Protein AF-A0A9E5T9Z0-F1 (afdb_monomer_lite)

Secondary structure (DSSP, 8-state):
-GGGT--EEEEESSSSHHHHHHHHH-SSSEEEEESSHHHHHHHHHHHHTT-

Foldseek 3Di:
DVVVVAAEAEAEAPDCVVVVVVVVVDPRHHYAYDHDPVSVVVVVVVVVVVD

Structure (mmCIF, N/CA/C/O backbone):
data_AF-A0A9E5T9Z0-F1
#
_entry.id   AF-A0A9E5T9Z0-F1
#
loop_
_atom_site.group_PDB
_atom_site.id
_atom_site.type_symbol
_atom_site.label_atom_id
_atom_site.label_alt_id
_atom_site.label_comp_id
_atom_site.label_asym_id
_atom_site.label_entity_id
_atom_site.label_seq_id
_atom_site.pdbx_PDB_ins_code
_atom_site.Cartn_x
_atom_site.Cartn_y
_atom_site.Cartn_z
_atom_site.occupancy
_atom_site.B_iso_or_equiv
_atom_site.auth_seq_id
_atom_site.auth_comp_id
_atom_site.auth_asym_id
_atom_site.auth_atom_id
_atom_s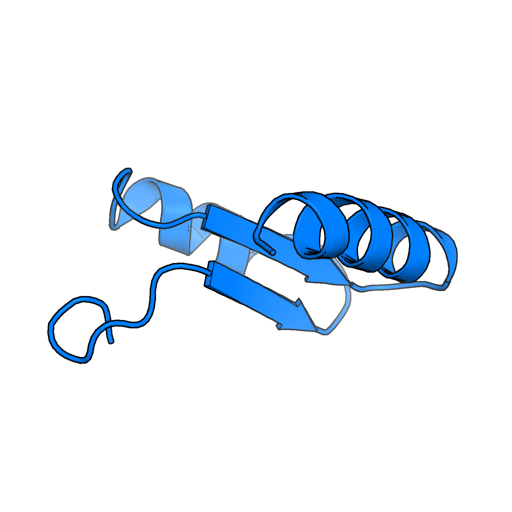ite.pdbx_PDB_model_num
ATOM 1 N N . MET A 1 1 ? -17.043 2.500 -0.748 1.00 87.19 1 MET A N 1
ATOM 2 C CA . MET A 1 1 ? -16.497 1.212 -0.266 1.00 87.19 1 MET A CA 1
ATOM 3 C C . MET A 1 1 ? -16.338 1.213 1.251 1.00 87.19 1 MET A C 1
ATOM 5 O O . MET A 1 1 ? -16.811 0.272 1.860 1.00 87.19 1 MET A O 1
ATOM 9 N N . LEU A 1 2 ? -15.847 2.302 1.860 1.00 92.44 2 LEU A N 1
ATOM 10 C CA . LEU A 1 2 ? -15.790 2.470 3.328 1.00 92.44 2 LEU A CA 1
ATOM 11 C C . LEU A 1 2 ? -17.125 2.178 4.037 1.00 92.44 2 LEU A C 1
ATOM 13 O O . LEU A 1 2 ? -17.199 1.317 4.898 1.00 92.44 2 LEU A O 1
ATOM 17 N N . ARG A 1 3 ? -18.232 2.782 3.573 1.00 94.50 3 ARG A N 1
ATOM 18 C CA . ARG A 1 3 ? -19.593 2.508 4.094 1.00 94.50 3 ARG A CA 1
ATOM 19 C C . ARG A 1 3 ? -20.067 1.053 3.936 1.00 94.50 3 ARG A C 1
ATOM 21 O O . ARG A 1 3 ? -21.110 0.699 4.464 1.00 94.50 3 ARG A O 1
ATOM 28 N N . ARG A 1 4 ? -19.344 0.239 3.164 1.00 95.56 4 ARG A N 1
ATOM 29 C CA . ARG A 1 4 ? -19.595 -1.196 2.968 1.00 95.56 4 ARG A CA 1
ATOM 30 C C . ARG A 1 4 ? -18.620 -2.065 3.782 1.00 95.56 4 ARG A C 1
ATOM 32 O O . ARG A 1 4 ? -18.564 -3.258 3.524 1.00 95.56 4 ARG A O 1
ATOM 39 N N . GLY A 1 5 ? -17.851 -1.476 4.704 1.00 93.88 5 GLY A N 1
ATOM 40 C CA . GLY A 1 5 ? -16.892 -2.181 5.562 1.00 93.88 5 GLY A CA 1
ATOM 41 C C . GLY A 1 5 ? -15.542 -2.485 4.908 1.00 93.88 5 GLY A C 1
ATOM 42 O O . GLY A 1 5 ? -14.804 -3.318 5.409 1.00 93.88 5 GLY A O 1
ATOM 43 N N . VAL A 1 6 ? -15.212 -1.859 3.773 1.00 95.00 6 VAL A N 1
ATOM 44 C CA . VAL A 1 6 ? -13.880 -2.026 3.166 1.00 95.00 6 VAL A CA 1
ATOM 45 C C . VAL A 1 6 ? -12.903 -1.069 3.836 1.00 95.00 6 VAL A C 1
ATOM 47 O O . VAL A 1 6 ? -13.056 0.144 3.695 1.00 95.00 6 VAL A O 1
ATOM 50 N N . GLU A 1 7 ? -11.895 -1.618 4.505 1.00 94.38 7 GLU A N 1
ATOM 51 C CA . GLU A 1 7 ? -10.900 -0.855 5.276 1.00 94.38 7 GLU A CA 1
ATOM 52 C C . GLU A 1 7 ? -9.503 -0.879 4.637 1.00 94.38 7 GLU A C 1
ATOM 54 O O . GLU A 1 7 ? -8.709 0.042 4.836 1.00 94.38 7 GLU A O 1
ATOM 59 N N . ILE A 1 8 ? -9.215 -1.901 3.826 1.00 96.00 8 ILE A N 1
ATOM 60 C CA . ILE A 1 8 ? -7.914 -2.119 3.187 1.00 96.00 8 ILE A CA 1
ATOM 61 C C . ILE A 1 8 ? -8.091 -2.127 1.668 1.00 96.00 8 ILE A C 1
ATOM 63 O O . ILE A 1 8 ? -8.934 -2.842 1.126 1.00 96.00 8 ILE A O 1
ATOM 67 N N . PHE A 1 9 ? -7.276 -1.336 0.979 1.00 97.50 9 PHE A N 1
ATOM 68 C CA . PHE A 1 9 ? -7.217 -1.251 -0.476 1.00 97.50 9 PHE A CA 1
ATOM 69 C C . PHE A 1 9 ? -5.833 -1.685 -0.945 1.00 97.50 9 PHE A C 1
ATOM 71 O O . PHE A 1 9 ? -4.827 -1.231 -0.405 1.00 97.50 9 PHE A O 1
ATOM 78 N N . ILE A 1 10 ? -5.783 -2.534 -1.969 1.00 97.88 10 ILE A N 1
ATOM 79 C CA . ILE A 1 10 ? -4.535 -3.036 -2.551 1.00 97.88 10 ILE A CA 1
ATOM 80 C C . ILE A 1 10 ? -4.492 -2.608 -4.021 1.00 97.88 10 ILE A C 1
ATOM 82 O O . ILE A 1 10 ? -5.314 -3.044 -4.825 1.00 97.88 10 ILE A O 1
ATOM 86 N N . GLU A 1 11 ? -3.560 -1.723 -4.369 1.00 98.44 11 GLU A N 1
ATOM 87 C CA . GLU A 1 11 ? -3.265 -1.312 -5.743 1.00 98.44 11 GLU A CA 1
ATOM 88 C C . GLU A 1 11 ? -2.376 -2.363 -6.409 1.00 98.44 11 GLU A C 1
ATOM 90 O O . GLU A 1 11 ? -1.242 -2.573 -5.982 1.00 98.44 11 GLU A O 1
ATOM 95 N N . VAL A 1 12 ? -2.884 -3.014 -7.453 1.00 98.38 12 VAL A N 1
ATOM 96 C CA . VAL A 1 12 ? -2.144 -4.030 -8.210 1.00 98.38 12 VAL A CA 1
ATOM 97 C C . VAL A 1 12 ? -1.653 -3.420 -9.518 1.00 98.38 12 VAL A C 1
ATOM 99 O O . VAL A 1 12 ? -2.463 -3.004 -10.347 1.00 98.38 12 VAL A O 1
ATOM 102 N N . GLY A 1 13 ? -0.336 -3.383 -9.706 1.00 97.56 13 GLY A N 1
ATOM 103 C CA . GLY A 1 13 ? 0.315 -2.781 -10.868 1.00 97.56 13 GLY A CA 1
ATOM 104 C C . GLY A 1 13 ? 1.394 -1.762 -10.490 1.00 97.56 13 GLY A C 1
ATOM 105 O O . GLY A 1 13 ? 1.575 -1.470 -9.309 1.00 97.56 13 GLY A O 1
ATOM 106 N N . PRO A 1 14 ? 2.121 -1.233 -11.491 1.00 97.69 14 PRO A N 1
ATOM 107 C CA . PRO A 1 14 ? 3.295 -0.395 -11.269 1.00 97.69 14 PRO A CA 1
ATOM 108 C C . PRO A 1 14 ? 2.951 0.960 -10.644 1.00 97.69 14 PRO A C 1
ATOM 110 O O . PRO A 1 14 ? 2.000 1.635 -11.052 1.00 97.69 14 PRO A O 1
ATOM 113 N N . GLY A 1 15 ? 3.800 1.408 -9.723 1.00 96.62 15 GLY A N 1
ATOM 114 C CA . GLY A 1 15 ? 3.668 2.681 -9.028 1.00 96.62 15 GLY A CA 1
ATOM 115 C C . GLY A 1 15 ? 2.618 2.668 -7.916 1.00 96.62 15 GLY A C 1
ATOM 116 O O . GLY A 1 15 ? 2.127 1.634 -7.490 1.00 96.62 15 GLY A O 1
ATOM 117 N N . LYS A 1 16 ? 2.304 3.860 -7.389 1.00 97.69 16 LYS A N 1
ATOM 118 C CA . LYS A 1 16 ? 1.452 4.046 -6.193 1.00 97.69 16 LYS A CA 1
ATOM 119 C C . LYS A 1 16 ? 0.407 5.141 -6.393 1.00 97.69 16 LYS A C 1
ATOM 121 O O . LYS A 1 16 ? 0.141 5.942 -5.490 1.00 97.69 16 LYS A O 1
ATOM 126 N N . VAL A 1 17 ? -0.105 5.267 -7.616 1.00 98.12 17 VAL A N 1
ATOM 127 C CA . VAL A 1 17 ? -0.975 6.383 -8.007 1.00 98.12 17 VAL A CA 1
ATOM 128 C C . VAL A 1 17 ? -2.307 6.284 -7.275 1.00 98.12 17 VAL A C 1
ATOM 130 O O . VAL A 1 17 ? -2.719 7.252 -6.633 1.00 98.12 17 VAL A O 1
ATOM 133 N N . LEU A 1 18 ? -2.961 5.123 -7.314 1.00 98.12 18 LEU A N 1
ATOM 134 C CA . LEU A 1 18 ? -4.256 4.918 -6.663 1.00 98.12 18 LEU A CA 1
ATOM 135 C C . LEU A 1 18 ? -4.127 4.991 -5.141 1.00 98.12 18 LEU A C 1
ATOM 137 O O . LEU A 1 18 ? -4.962 5.615 -4.490 1.00 98.12 18 LEU A O 1
ATOM 141 N N . THR A 1 19 ? -3.045 4.453 -4.578 1.00 97.69 19 THR A N 1
ATOM 142 C CA . THR A 1 19 ? -2.710 4.562 -3.151 1.00 97.69 19 THR A CA 1
ATOM 143 C C . THR A 1 19 ? -2.513 6.023 -2.739 1.00 97.69 19 THR A C 1
ATOM 145 O O . THR A 1 19 ? -3.024 6.474 -1.711 1.00 97.69 19 THR A O 1
ATOM 148 N N . GLY A 1 20 ? -1.809 6.809 -3.558 1.00 97.69 20 GLY A N 1
ATOM 149 C CA . GLY A 1 20 ? -1.630 8.244 -3.346 1.00 97.69 20 GLY A CA 1
ATOM 150 C C . GLY A 1 20 ? -2.947 9.022 -3.400 1.00 97.69 20 GLY A C 1
ATOM 151 O O . GLY A 1 20 ? -3.178 9.898 -2.564 1.00 97.69 20 GLY A O 1
ATOM 152 N N . LEU A 1 21 ? -3.832 8.688 -4.345 1.00 98.25 21 LEU A N 1
ATOM 153 C CA . LEU A 1 21 ? -5.171 9.276 -4.440 1.00 98.25 21 LEU A CA 1
ATOM 154 C C . LEU A 1 21 ? -6.040 8.900 -3.234 1.00 98.25 21 LEU A C 1
ATOM 156 O O . LEU A 1 21 ? -6.654 9.786 -2.643 1.00 98.25 21 LEU A O 1
ATOM 160 N N . LEU A 1 22 ? -6.038 7.631 -2.814 1.00 97.62 22 LEU A N 1
ATOM 161 C CA . LEU A 1 22 ? -6.768 7.156 -1.635 1.00 97.62 22 LEU A CA 1
ATOM 162 C C . LEU A 1 22 ? -6.398 7.967 -0.390 1.00 97.62 22 LEU A C 1
ATOM 164 O O . LEU A 1 22 ? -7.283 8.483 0.287 1.00 97.62 22 LEU A O 1
ATOM 168 N N . ASN A 1 23 ? -5.099 8.176 -0.161 1.00 95.94 23 ASN A N 1
ATOM 169 C CA . ASN A 1 23 ? -4.580 8.952 0.967 1.00 95.94 23 ASN A CA 1
ATOM 170 C C . ASN A 1 23 ? -4.998 10.433 0.965 1.00 95.94 23 ASN A C 1
ATOM 172 O O . ASN A 1 23 ? -4.893 11.090 2.006 1.00 95.94 23 ASN A O 1
ATOM 176 N N . ARG 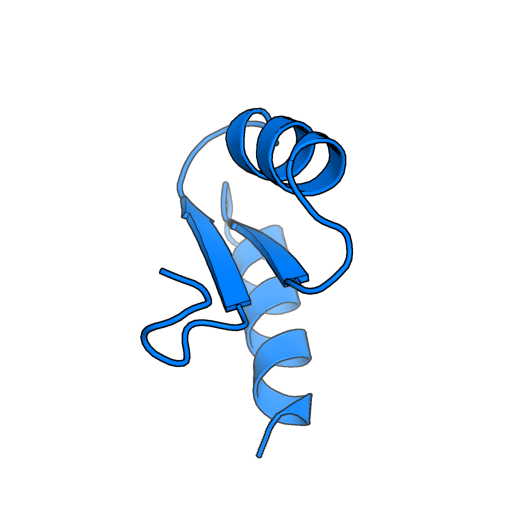A 1 24 ? -5.403 10.987 -0.186 1.00 97.62 24 ARG A N 1
ATOM 177 C CA . ARG A 1 24 ? -5.978 12.341 -0.299 1.00 97.62 24 ARG A CA 1
ATOM 178 C C . ARG A 1 24 ? -7.490 12.340 -0.083 1.00 97.62 24 ARG A C 1
ATOM 180 O O . ARG A 1 24 ? -8.022 13.340 0.383 1.00 97.62 24 ARG A O 1
ATOM 187 N N . ILE A 1 25 ? -8.163 11.244 -0.428 1.00 96.62 25 ILE A N 1
ATOM 188 C CA . ILE A 1 25 ? -9.614 11.078 -0.280 1.00 96.62 25 ILE A CA 1
ATOM 189 C C . ILE A 1 25 ? -9.985 10.805 1.181 1.00 96.62 25 ILE A C 1
ATOM 191 O O . ILE A 1 25 ? -10.970 11.348 1.671 1.00 96.62 25 ILE A O 1
ATOM 195 N N . THR A 1 26 ? -9.222 9.964 1.882 1.00 95.88 26 THR A N 1
ATOM 196 C CA . THR A 1 26 ? -9.493 9.603 3.277 1.00 95.88 26 THR A CA 1
ATOM 197 C C . THR A 1 26 ? -8.219 9.190 4.017 1.00 95.88 26 THR A C 1
ATOM 199 O O . THR A 1 26 ? -7.234 8.768 3.411 1.00 95.88 26 THR A O 1
ATOM 202 N N . LYS A 1 27 ? -8.250 9.313 5.347 1.00 93.81 27 LYS A N 1
ATOM 203 C CA . LYS A 1 27 ? -7.246 8.766 6.273 1.00 93.81 27 LYS A CA 1
ATOM 204 C C . LYS A 1 27 ? -7.756 7.554 7.057 1.00 93.81 27 LYS A C 1
ATOM 206 O O . LYS A 1 27 ? -7.010 6.993 7.846 1.00 93.81 27 LYS A O 1
ATOM 211 N N . GLU A 1 28 ? -9.013 7.167 6.846 1.00 94.62 28 GLU A N 1
ATOM 212 C CA . GLU A 1 28 ? -9.682 6.081 7.573 1.00 94.62 28 GLU A CA 1
ATOM 213 C C . GLU A 1 28 ? -9.384 4.699 6.976 1.00 94.62 28 GLU A C 1
ATOM 215 O O . GLU A 1 28 ? -9.661 3.689 7.609 1.00 94.62 28 GLU A O 1
ATOM 220 N N . ALA A 1 29 ? -8.830 4.643 5.763 1.00 94.75 29 ALA A N 1
ATOM 221 C CA . ALA A 1 29 ? -8.515 3.399 5.073 1.00 94.75 29 ALA A CA 1
ATOM 222 C C . ALA A 1 29 ? -7.014 3.232 4.846 1.00 94.75 29 ALA A C 1
ATOM 224 O O . ALA A 1 29 ? -6.292 4.202 4.607 1.00 94.75 29 ALA A O 1
ATOM 225 N N . SER A 1 30 ? -6.570 1.978 4.855 1.00 95.12 30 SER A N 1
ATOM 226 C CA . SER A 1 30 ? -5.192 1.600 4.548 1.00 95.12 30 SER A CA 1
ATOM 227 C C . SER A 1 30 ? -5.029 1.338 3.053 1.00 95.12 30 SER A C 1
ATOM 229 O O . SER A 1 30 ? -5.821 0.611 2.455 1.00 95.12 30 SER A O 1
ATOM 231 N N . GLY A 1 31 ? -3.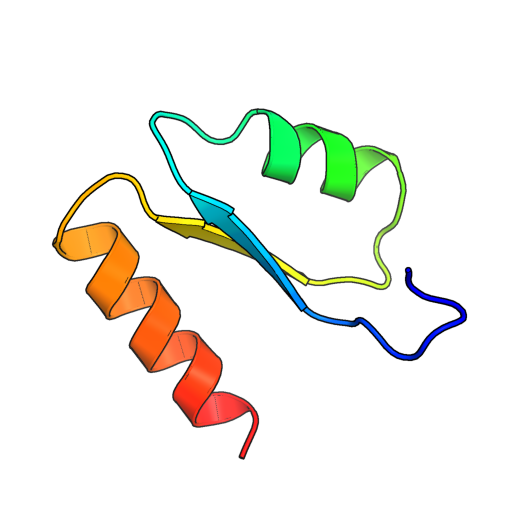987 1.912 2.451 1.00 96.44 31 GLY A N 1
ATOM 232 C CA . GLY A 1 31 ? -3.595 1.650 1.067 1.00 96.44 31 GLY A CA 1
ATOM 233 C C . GLY A 1 31 ? -2.278 0.879 0.995 1.00 96.44 31 GLY A C 1
ATOM 234 O O . GLY A 1 31 ? -1.282 1.304 1.581 1.00 96.44 31 GLY A O 1
ATOM 235 N N . LEU A 1 32 ? -2.276 -0.235 0.269 1.00 97.44 32 LEU A N 1
ATOM 236 C CA . LEU A 1 32 ? -1.121 -1.086 -0.024 1.00 97.44 32 LEU A CA 1
ATOM 237 C C . LEU A 1 32 ? -0.905 -1.151 -1.541 1.00 97.44 32 LEU A C 1
ATOM 239 O O . LEU A 1 32 ? -1.824 -0.876 -2.310 1.00 97.44 32 LEU A O 1
ATOM 243 N N . ASN A 1 33 ? 0.291 -1.539 -1.976 1.00 98.25 33 ASN A N 1
ATOM 244 C CA . ASN A 1 33 ? 0.621 -1.689 -3.391 1.00 98.25 33 ASN A CA 1
ATOM 245 C C . ASN A 1 33 ? 1.398 -2.988 -3.630 1.00 98.25 33 ASN A C 1
ATOM 247 O O . ASN A 1 33 ? 2.230 -3.370 -2.809 1.00 98.25 33 ASN A O 1
ATO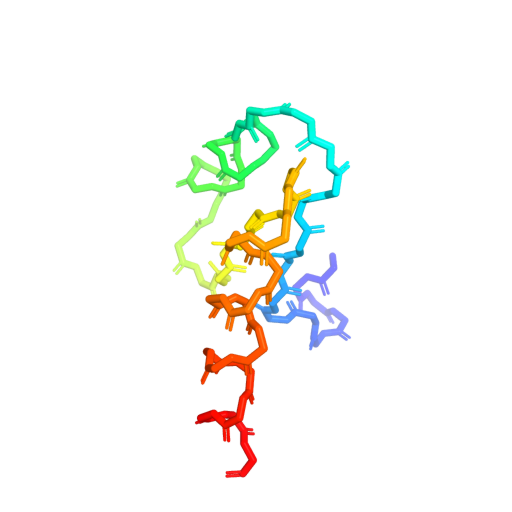M 251 N N . VAL A 1 34 ? 1.102 -3.636 -4.755 1.00 98.62 34 VAL A N 1
ATOM 252 C CA . VAL A 1 34 ? 1.764 -4.840 -5.253 1.00 98.6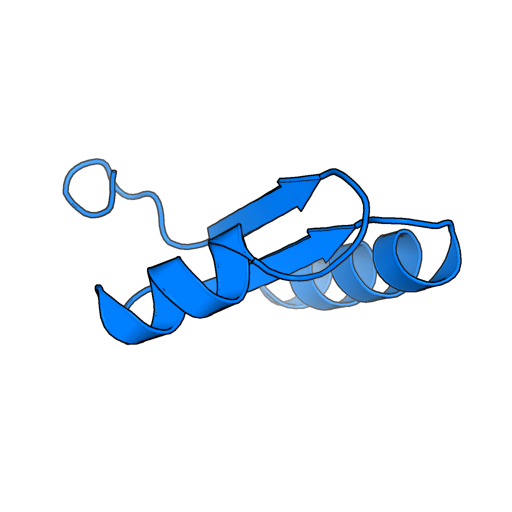2 34 VAL A CA 1
ATOM 253 C C . VAL A 1 34 ? 2.116 -4.621 -6.723 1.00 98.62 34 VAL A C 1
ATOM 255 O O . VAL A 1 34 ? 1.238 -4.621 -7.588 1.00 98.62 34 VAL A O 1
ATOM 258 N N . GLU A 1 35 ? 3.404 -4.453 -7.000 1.00 98.44 35 GLU A N 1
ATOM 259 C CA . GLU A 1 35 ? 3.956 -4.260 -8.348 1.00 98.44 35 GLU A CA 1
ATOM 260 C C . GLU A 1 35 ? 5.015 -5.306 -8.730 1.00 98.44 35 GLU A C 1
ATOM 262 O O . GLU A 1 35 ? 5.327 -5.473 -9.907 1.00 98.44 35 GLU A O 1
ATOM 267 N N . ASP A 1 36 ? 5.529 -6.044 -7.748 1.00 98.50 36 ASP A N 1
ATOM 268 C CA . ASP A 1 36 ? 6.558 -7.070 -7.887 1.00 98.50 36 ASP A CA 1
ATOM 269 C C . ASP A 1 36 ? 6.492 -8.088 -6.729 1.00 98.50 36 ASP A C 1
ATOM 271 O O . ASP A 1 36 ? 5.630 -8.026 -5.848 1.00 98.50 36 ASP A O 1
ATOM 275 N N . GLU A 1 37 ? 7.413 -9.054 -6.721 1.00 98.50 37 GLU A N 1
ATOM 276 C CA . GLU A 1 37 ? 7.480 -10.078 -5.674 1.00 98.50 37 GLU A CA 1
ATOM 277 C C . GLU A 1 37 ? 7.789 -9.485 -4.288 1.00 98.50 37 GLU A C 1
ATOM 279 O O . GLU A 1 37 ? 7.243 -9.937 -3.280 1.00 98.50 37 GLU A O 1
ATOM 284 N N . MET A 1 38 ? 8.617 -8.440 -4.212 1.00 98.31 38 MET A N 1
ATOM 285 C CA . MET A 1 38 ? 8.996 -7.825 -2.939 1.00 98.31 38 MET A CA 1
ATOM 286 C C . MET A 1 38 ? 7.802 -7.130 -2.270 1.00 98.31 38 MET A C 1
ATOM 288 O O . MET A 1 38 ? 7.530 -7.353 -1.086 1.00 98.31 38 MET A O 1
ATOM 292 N N . SER A 1 39 ? 7.069 -6.324 -3.035 1.00 98.19 39 SER A N 1
ATOM 293 C CA . SER A 1 39 ? 5.859 -5.615 -2.603 1.00 98.19 39 SER A CA 1
ATOM 294 C C . SER A 1 39 ? 4.698 -6.568 -2.299 1.00 98.19 39 SER A C 1
ATOM 296 O O . SER A 1 39 ? 3.935 -6.323 -1.358 1.00 98.19 39 SER A O 1
ATOM 298 N N . LEU A 1 40 ? 4.605 -7.705 -3.002 1.00 98.25 40 LEU A N 1
ATOM 299 C CA . LEU A 1 40 ? 3.691 -8.794 -2.645 1.00 98.25 40 LEU A CA 1
ATOM 300 C C . LEU A 1 40 ? 3.996 -9.341 -1.246 1.00 98.25 40 LEU A C 1
ATOM 302 O O . LEU A 1 40 ? 3.103 -9.400 -0.402 1.00 98.25 40 LEU A O 1
ATOM 306 N N . GLN A 1 41 ? 5.252 -9.705 -0.978 1.00 98.31 41 GLN A N 1
ATOM 307 C CA . GLN A 1 41 ? 5.653 -10.246 0.324 1.00 98.31 41 GLN A CA 1
ATOM 308 C C . GLN A 1 41 ? 5.459 -9.22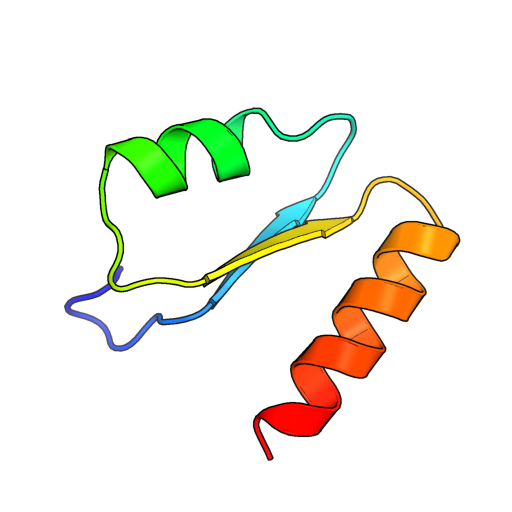8 1.458 1.00 98.31 41 GLN A C 1
ATOM 310 O O . GLN A 1 41 ? 5.062 -9.594 2.562 1.00 98.31 41 GLN A O 1
ATOM 315 N N . GLU A 1 42 ? 5.702 -7.938 1.207 1.00 96.81 42 GLU A N 1
ATOM 316 C CA . GLU A 1 42 ? 5.398 -6.876 2.175 1.00 96.81 42 GLU A CA 1
ATOM 317 C C . GLU A 1 42 ? 3.895 -6.764 2.454 1.00 96.81 42 GLU A C 1
ATOM 319 O O . GLU A 1 42 ? 3.490 -6.641 3.611 1.00 96.81 42 GLU A O 1
ATOM 324 N N . THR A 1 43 ? 3.070 -6.838 1.409 1.00 97.38 43 THR A N 1
ATOM 325 C CA . THR A 1 43 ? 1.610 -6.798 1.531 1.00 97.38 43 THR A CA 1
ATOM 326 C C . THR A 1 43 ? 1.094 -7.984 2.342 1.00 97.38 43 THR A C 1
ATOM 328 O O . THR A 1 43 ? 0.318 -7.775 3.271 1.00 97.38 43 THR A O 1
ATOM 331 N N . LEU A 1 44 ? 1.573 -9.204 2.072 1.00 97.00 44 LEU A N 1
ATOM 332 C CA . LEU A 1 44 ? 1.203 -10.403 2.834 1.00 97.00 44 LEU A CA 1
ATOM 333 C C . LEU A 1 44 ? 1.565 -10.276 4.319 1.00 97.00 44 LEU A C 1
ATOM 335 O O . LEU A 1 44 ? 0.696 -10.469 5.164 1.00 97.00 44 LEU A O 1
ATOM 339 N N . ARG A 1 45 ? 2.792 -9.840 4.644 1.00 96.19 45 ARG A N 1
ATOM 340 C CA . ARG A 1 45 ? 3.209 -9.599 6.041 1.00 96.19 45 ARG A CA 1
ATOM 341 C C . ARG A 1 45 ? 2.332 -8.575 6.757 1.00 96.19 45 ARG A C 1
ATOM 343 O O . ARG A 1 45 ? 2.052 -8.726 7.940 1.00 96.19 45 ARG A O 1
ATOM 350 N N . LYS A 1 46 ? 1.911 -7.513 6.063 1.00 94.88 46 LYS A N 1
ATOM 351 C CA . LYS A 1 46 ? 0.987 -6.529 6.644 1.00 94.88 46 LYS A CA 1
ATOM 352 C C . LYS A 1 46 ? -0.377 -7.153 6.908 1.00 94.88 46 LYS A C 1
ATOM 354 O O . LYS A 1 46 ? -0.919 -6.917 7.978 1.00 94.88 46 LYS A O 1
ATOM 359 N N . LEU A 1 47 ? -0.901 -7.948 5.970 1.00 94.62 47 LEU A N 1
ATOM 360 C CA . LEU A 1 47 ? -2.203 -8.611 6.091 1.00 94.62 47 LEU A CA 1
ATOM 361 C C . LEU A 1 47 ? -2.250 -9.648 7.222 1.00 94.62 47 LEU A C 1
ATOM 363 O O . LEU A 1 47 ? -3.274 -9.753 7.886 1.00 94.62 47 LEU A O 1
ATOM 367 N N . GLU A 1 48 ? -1.151 -10.353 7.497 1.00 92.38 48 GLU A N 1
ATOM 368 C CA . GLU A 1 48 ? -1.052 -11.273 8.644 1.00 92.38 48 GLU A CA 1
ATOM 369 C C . GLU A 1 48 ? -1.319 -10.583 9.992 1.00 92.38 48 GLU A C 1
ATOM 371 O O . GLU A 1 48 ? -1.832 -11.218 10.910 1.00 92.38 48 GLU A O 1
ATOM 376 N N . GLY A 1 49 ? -1.025 -9.282 10.106 1.00 79.44 49 GLY A N 1
ATOM 377 C CA . GLY A 1 49 ? -1.285 -8.483 11.307 1.00 79.44 49 GLY A CA 1
ATOM 378 C C . GLY A 1 49 ? -2.744 -8.052 11.511 1.00 79.44 49 GLY A C 1
ATOM 379 O O . GLY A 1 49 ? -3.026 -7.400 12.512 1.00 79.44 49 GLY A O 1
ATOM 380 N N . TYR A 1 50 ? -3.654 -8.378 10.584 1.00 74.69 50 TYR A N 1
ATOM 381 C CA . TYR A 1 50 ? -5.089 -8.062 10.680 1.00 74.69 50 TYR A CA 1
ATOM 382 C C . TYR A 1 50 ? -5.956 -9.268 11.104 1.00 74.69 50 TYR A C 1
ATOM 384 O O . TYR A 1 50 ? -7.182 -9.153 11.080 1.00 74.69 50 TYR A O 1
ATOM 392 N N . ASN A 1 51 ? -5.338 -10.403 11.464 1.00 56.22 51 ASN A N 1
ATOM 393 C CA . ASN A 1 51 ? -6.019 -11.599 11.986 1.00 56.22 51 ASN A CA 1
ATOM 394 C C . ASN A 1 51 ? -6.311 -11.520 13.489 1.00 56.22 51 ASN A C 1
ATOM 396 O O . ASN A 1 51 ? -5.446 -11.009 14.237 1.00 56.22 51 ASN A O 1
#

Radius of gyration: 11.16 Å; chains: 1; bounding box: 29×24×23 Å

pLDDT: mean 94.93, std 6.98, range [56.22, 98.62]

Sequence (51 aa):
MLRRGVEIFIEVGPGKVLTGLLNRITKEASGLNVEDEMSLQETLRKLEGYN